Protein AF-A0A8A7KEC7-F1 (afdb_monomer)

Mean predicted aligned error: 7.31 Å

Sequence (99 aa):
MMREIKFRGKHKELGHWVYGDLIHGRDGKVYIDTSQNEVIPETVGQYTGLKDENGQEIYEGNRVRAVYDNPFEYQLEHPEDEGVEIIGNIYENPELVTD

Solvent-accessible surface area (backbone atoms only — not comparable to full-atom values): 6109 Å² total; per-residue (Å²): 135,88,76,73,85,39,31,36,24,32,29,61,88,78,66,46,81,45,62,32,49,80,44,80,46,97,85,75,46,45,25,38,27,99,81,66,42,51,32,39,74,91,52,54,23,48,46,71,83,47,59,26,76,87,66,48,76,41,36,55,60,55,39,69,42,82,42,67,95,52,88,83,51,80,86,56,98,56,81,85,67,62,38,38,39,75,77,48,28,60,86,86,33,55,86,76,65,72,135

Radius of gyration: 16.76 Å; Cα contacts (8 Å, |Δi|>4): 172; chains: 1; bounding box: 40×34×51 Å

Structure (mmCIF, N/CA/C/O backbone):
data_AF-A0A8A7KEC7-F1
#
_entry.id   AF-A0A8A7KEC7-F1
#
loop_
_atom_site.group_PDB
_atom_site.id
_atom_site.type_symbol
_atom_site.label_atom_id
_atom_site.label_alt_id
_atom_site.label_comp_id
_atom_site.label_asym_id
_atom_site.label_entity_id
_atom_site.label_seq_id
_atom_site.pdbx_PDB_ins_code
_atom_site.Cartn_x
_atom_site.Cartn_y
_atom_site.Cartn_z
_atom_site.occupancy
_atom_site.B_iso_or_equiv
_atom_site.auth_seq_id
_atom_site.auth_comp_id
_atom_site.auth_asym_id
_atom_site.auth_atom_id
_atom_site.pdbx_PDB_model_num
ATOM 1 N N . MET A 1 1 ? -19.203 14.081 -2.515 1.00 57.06 1 MET A N 1
ATOM 2 C CA . MET A 1 1 ? -18.060 14.076 -1.577 1.00 57.06 1 MET A CA 1
ATOM 3 C C . MET A 1 1 ? -16.792 13.857 -2.396 1.00 57.06 1 MET A C 1
ATOM 5 O O . MET A 1 1 ? -16.862 13.103 -3.359 1.00 57.06 1 MET A O 1
ATOM 9 N N . MET A 1 2 ? -15.690 14.546 -2.091 1.00 75.12 2 MET A N 1
ATOM 10 C CA . MET A 1 2 ? -14.413 14.400 -2.804 1.00 75.12 2 MET A CA 1
ATOM 11 C C . MET A 1 2 ? -13.520 13.486 -1.961 1.00 75.12 2 MET A C 1
ATOM 13 O O . MET A 1 2 ? -13.115 13.885 -0.875 1.00 75.12 2 MET A O 1
ATOM 17 N N . ARG A 1 3 ? -13.302 12.242 -2.405 1.00 79.31 3 ARG A N 1
ATOM 18 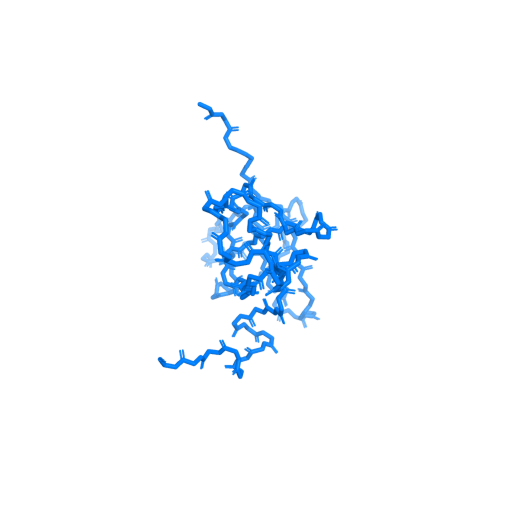C CA . ARG A 1 3 ? -12.370 11.321 -1.739 1.00 79.31 3 ARG A CA 1
ATOM 19 C C . ARG A 1 3 ? -10.941 11.673 -2.144 1.00 79.31 3 ARG A C 1
ATOM 21 O O . ARG A 1 3 ? -10.711 11.978 -3.315 1.00 79.31 3 ARG A O 1
AT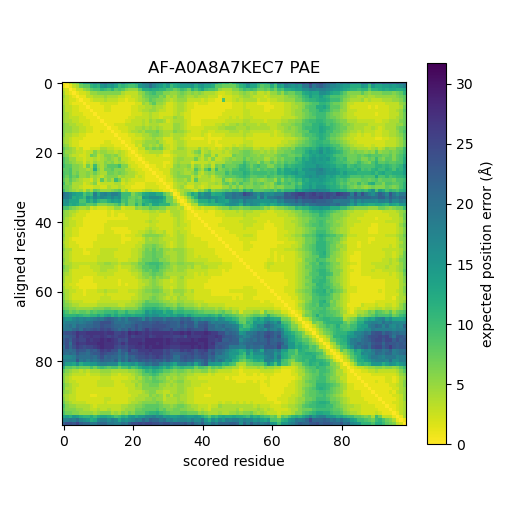OM 28 N N . GLU A 1 4 ? -10.009 11.634 -1.200 1.00 86.50 4 GLU A N 1
ATOM 29 C CA . GLU A 1 4 ? -8.584 11.747 -1.512 1.00 86.50 4 GLU A CA 1
ATOM 30 C C . GLU A 1 4 ? -8.170 10.556 -2.382 1.00 86.50 4 GLU A C 1
ATOM 32 O O . GLU A 1 4 ? -8.499 9.408 -2.079 1.00 86.50 4 GLU A O 1
ATOM 37 N N . ILE A 1 5 ? -7.497 10.832 -3.498 1.00 88.94 5 ILE A N 1
ATOM 38 C CA . ILE A 1 5 ? -6.989 9.802 -4.401 1.00 88.94 5 ILE A CA 1
ATOM 39 C C . ILE A 1 5 ? -5.495 9.690 -4.146 1.00 88.94 5 ILE A C 1
ATOM 41 O O . ILE A 1 5 ? -4.735 10.576 -4.513 1.00 88.94 5 ILE A O 1
ATOM 45 N N . LYS A 1 6 ? -5.104 8.599 -3.495 1.00 90.81 6 LYS A N 1
ATOM 46 C CA . LYS A 1 6 ? -3.724 8.281 -3.137 1.00 90.81 6 LYS A CA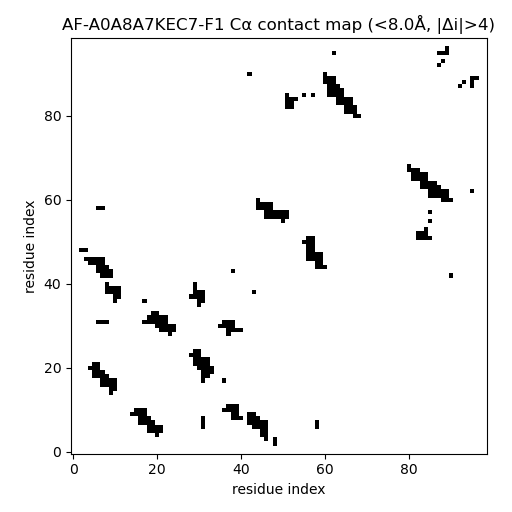 1
ATOM 47 C C . LYS A 1 6 ? -3.513 6.787 -3.315 1.00 90.81 6 LYS A C 1
ATOM 49 O O . LYS A 1 6 ? -4.397 5.992 -2.987 1.00 90.81 6 LYS A O 1
ATOM 54 N N . PHE A 1 7 ? -2.361 6.403 -3.837 1.00 93.88 7 PHE A N 1
ATOM 55 C CA . PHE A 1 7 ? -1.991 5.011 -4.056 1.00 93.88 7 PHE A CA 1
ATOM 56 C C . PHE A 1 7 ? -0.716 4.672 -3.298 1.00 93.88 7 PHE A C 1
ATOM 58 O O . PHE A 1 7 ? 0.070 5.553 -2.946 1.00 93.88 7 PHE A O 1
ATOM 65 N N . ARG A 1 8 ? -0.511 3.377 -3.070 1.00 95.00 8 ARG A N 1
ATOM 66 C CA . ARG A 1 8 ? 0.766 2.817 -2.630 1.00 95.00 8 ARG A CA 1
ATOM 67 C C . ARG A 1 8 ? 1.152 1.609 -3.470 1.00 95.00 8 ARG A C 1
ATOM 69 O O . ARG A 1 8 ? 0.288 0.996 -4.090 1.00 95.00 8 ARG A O 1
ATOM 76 N N . GLY A 1 9 ? 2.430 1.252 -3.443 1.00 94.62 9 GLY A N 1
ATOM 77 C CA . GLY A 1 9 ? 2.980 0.083 -4.129 1.00 94.62 9 GLY A CA 1
ATOM 78 C C . GLY A 1 9 ? 4.376 -0.247 -3.611 1.00 94.62 9 GLY A C 1
ATOM 79 O O . GLY A 1 9 ? 5.071 0.625 -3.085 1.00 94.62 9 GLY A O 1
ATOM 80 N N . LYS A 1 10 ? 4.793 -1.506 -3.731 1.00 95.00 10 LYS A N 1
ATOM 81 C CA . LYS A 1 10 ? 6.154 -1.933 -3.403 1.00 95.00 10 LYS A CA 1
ATOM 82 C C . LYS A 1 10 ? 7.103 -1.503 -4.512 1.00 95.00 10 LYS A C 1
ATOM 84 O O . LYS A 1 10 ? 6.907 -1.872 -5.668 1.00 95.00 10 LYS A O 1
ATOM 89 N N . HIS A 1 11 ? 8.141 -0.746 -4.164 1.00 94.00 11 HIS A N 1
ATOM 90 C CA . HIS A 1 11 ? 9.200 -0.371 -5.097 1.00 94.00 11 HIS A CA 1
ATOM 91 C C . HIS A 1 11 ? 9.827 -1.633 -5.696 1.00 94.00 11 HIS A C 1
ATOM 93 O O . HIS A 1 11 ? 10.262 -2.514 -4.954 1.00 94.00 11 HIS A O 1
ATOM 99 N N . LYS A 1 12 ? 9.926 -1.688 -7.030 1.00 93.31 12 LYS A N 1
ATOM 100 C CA . LYS A 1 12 ? 10.347 -2.885 -7.770 1.00 93.31 12 LYS A CA 1
ATOM 101 C C . LYS A 1 12 ? 11.710 -3.428 -7.333 1.00 93.31 12 LYS A C 1
ATOM 103 O O . LYS A 1 12 ? 11.842 -4.619 -7.097 1.00 93.31 12 LYS A O 1
ATOM 108 N N . GLU A 1 13 ? 12.693 -2.540 -7.184 1.00 92.94 13 GLU A N 1
ATOM 109 C CA . GLU A 1 13 ? 14.063 -2.923 -6.804 1.00 92.94 13 GLU A CA 1
ATOM 110 C C . GLU A 1 13 ? 14.332 -2.889 -5.286 1.00 92.94 13 GLU A C 1
ATOM 112 O O . GLU A 1 13 ? 15.016 -3.759 -4.757 1.00 92.94 13 GLU A O 1
ATOM 117 N N . LEU A 1 14 ? 13.819 -1.885 -4.562 1.00 92.38 14 LEU A N 1
ATOM 118 C CA . LEU A 1 14 ? 14.160 -1.652 -3.151 1.00 92.38 14 LEU A CA 1
ATOM 119 C C . LEU A 1 14 ? 13.230 -2.357 -2.153 1.00 92.38 14 LEU A C 1
ATOM 121 O O . LEU A 1 14 ? 13.559 -2.442 -0.973 1.00 92.38 14 LEU A O 1
ATOM 125 N N . GLY A 1 15 ? 12.055 -2.821 -2.586 1.00 92.06 15 GLY A N 1
ATOM 126 C CA . GLY A 1 15 ? 11.128 -3.589 -1.749 1.00 92.06 15 GLY A CA 1
ATOM 127 C C . GLY A 1 15 ? 10.427 -2.818 -0.618 1.00 92.06 15 GLY A C 1
ATOM 128 O O . GLY A 1 15 ? 9.620 -3.407 0.1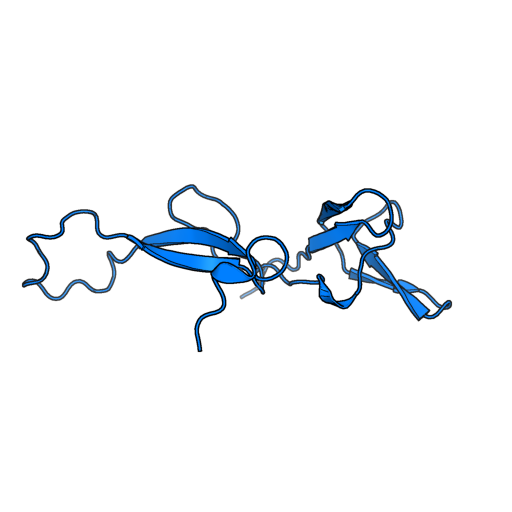03 1.00 92.06 15 GLY A O 1
ATOM 129 N N . HIS A 1 16 ? 10.672 -1.515 -0.441 1.00 93.50 16 HIS A N 1
ATOM 130 C CA . HIS A 1 16 ? 9.892 -0.670 0.474 1.00 93.50 16 HIS A CA 1
ATOM 131 C C . HIS A 1 16 ? 8.581 -0.181 -0.166 1.00 93.50 16 HIS A C 1
ATOM 133 O O . HIS A 1 16 ? 8.394 -0.284 -1.378 1.00 93.50 16 HIS A O 1
ATOM 139 N N . TRP A 1 17 ? 7.661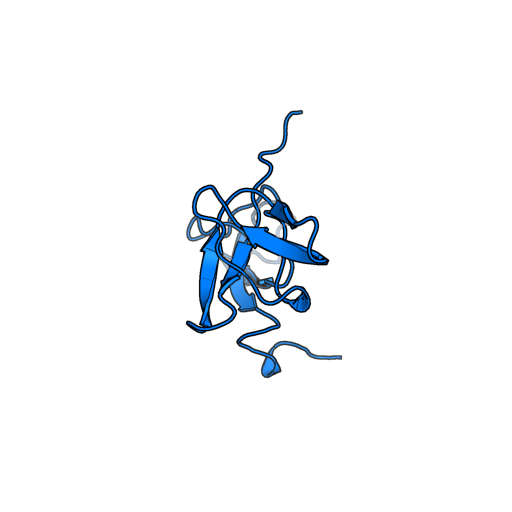 0.351 0.638 1.00 94.00 17 TRP A N 1
ATOM 140 C CA . TRP A 1 17 ? 6.440 0.990 0.139 1.00 94.00 17 TRP A CA 1
ATOM 141 C C . TRP A 1 17 ? 6.720 2.420 -0.339 1.00 94.00 17 TRP A C 1
ATOM 143 O O . TRP A 1 17 ? 7.389 3.181 0.357 1.00 94.00 17 TRP A O 1
ATOM 153 N N . VAL A 1 18 ? 6.170 2.790 -1.494 1.00 93.94 18 VAL A N 1
ATOM 154 C CA . VAL A 1 18 ? 6.117 4.170 -2.008 1.00 93.94 18 VAL A CA 1
ATOM 155 C C . VAL A 1 18 ? 4.662 4.611 -2.162 1.00 93.94 18 VAL A C 1
ATOM 157 O O . VAL A 1 18 ? 3.786 3.760 -2.333 1.00 93.94 18 VAL A O 1
ATOM 160 N N . TYR A 1 19 ? 4.404 5.920 -2.086 1.00 92.38 19 TYR A N 1
ATOM 161 C CA . TYR A 1 19 ? 3.058 6.501 -1.995 1.00 92.38 19 TYR A CA 1
ATOM 162 C C . TYR A 1 19 ? 2.888 7.712 -2.916 1.00 92.38 19 TYR A C 1
ATOM 164 O O . TYR A 1 19 ? 3.835 8.469 -3.093 1.00 92.38 19 TYR A O 1
ATOM 172 N N . GLY A 1 20 ? 1.672 7.902 -3.433 1.00 89.62 20 GLY A N 1
ATOM 173 C CA . GLY A 1 20 ? 1.215 9.070 -4.197 1.00 89.62 20 GLY A CA 1
ATOM 174 C C . GLY A 1 20 ? 0.416 8.677 -5.442 1.00 89.62 20 GLY A C 1
ATOM 175 O O . GLY A 1 20 ? -0.362 7.724 -5.379 1.00 89.62 20 GLY A O 1
ATOM 176 N N . ASP A 1 21 ? 0.553 9.408 -6.549 1.00 89.38 21 ASP A N 1
ATOM 177 C CA . ASP A 1 21 ? -0.323 9.237 -7.718 1.00 89.38 21 ASP A CA 1
ATOM 178 C C . ASP A 1 21 ? 0.078 8.062 -8.614 1.00 89.38 21 ASP A C 1
ATOM 180 O O . ASP A 1 21 ? 1.258 7.871 -8.913 1.00 89.38 21 ASP A O 1
ATOM 184 N N . LEU A 1 22 ? -0.917 7.309 -9.099 1.00 86.12 22 LEU A N 1
ATOM 185 C CA . LEU A 1 22 ? -0.711 6.204 -10.034 1.00 86.12 22 LEU A CA 1
ATOM 186 C C . LEU A 1 22 ? -0.552 6.717 -11.471 1.00 86.12 22 LEU A C 1
ATOM 188 O O . LEU A 1 22 ? -1.463 7.334 -12.027 1.00 86.12 22 LEU A O 1
ATOM 192 N N . ILE A 1 23 ? 0.576 6.393 -12.101 1.00 86.38 23 ILE A N 1
ATOM 193 C CA . ILE A 1 23 ? 0.893 6.797 -13.476 1.00 86.38 23 ILE A CA 1
ATOM 194 C C . ILE A 1 23 ? 1.177 5.554 -14.326 1.00 86.38 23 ILE A C 1
ATOM 196 O O . ILE A 1 23 ? 2.007 4.719 -13.969 1.00 86.38 23 ILE A O 1
ATOM 200 N N . HIS A 1 24 ? 0.525 5.460 -15.488 1.00 83.06 24 HIS A N 1
ATOM 201 C CA . HIS A 1 24 ? 0.801 4.433 -16.497 1.00 83.06 24 HIS A CA 1
ATOM 202 C C . HIS A 1 24 ? 1.775 4.978 -17.549 1.00 83.06 24 HIS A C 1
ATOM 204 O O . HIS A 1 24 ? 1.463 5.934 -18.267 1.00 83.06 24 HIS A O 1
ATOM 210 N N . GLY A 1 25 ? 2.961 4.379 -17.636 1.00 82.00 25 GLY A N 1
ATOM 211 C CA . GLY A 1 25 ? 3.979 4.718 -18.623 1.00 82.00 25 GLY A CA 1
ATOM 212 C C . GLY A 1 25 ? 3.625 4.218 -20.023 1.00 82.00 25 GLY A C 1
ATOM 213 O O . GLY A 1 25 ? 2.919 3.226 -20.204 1.00 82.00 25 GLY A O 1
ATOM 214 N N . ARG A 1 26 ? 4.154 4.888 -21.055 1.00 84.69 26 ARG A N 1
ATOM 215 C CA . ARG A 1 26 ? 4.000 4.439 -22.456 1.00 84.69 26 ARG A CA 1
ATOM 216 C C . ARG A 1 26 ? 4.761 3.147 -22.760 1.00 84.69 26 ARG A C 1
ATOM 218 O O . ARG A 1 26 ? 4.499 2.511 -23.773 1.00 84.69 26 ARG A O 1
ATOM 225 N N . ASP A 1 27 ? 5.702 2.789 -21.900 1.00 87.44 27 ASP A N 1
ATOM 226 C CA . ASP A 1 27 ? 6.471 1.547 -21.911 1.00 87.44 27 ASP A CA 1
ATOM 227 C C . ASP A 1 27 ? 5.733 0.374 -21.241 1.00 87.44 27 ASP A C 1
ATOM 229 O O . ASP A 1 27 ? 6.289 -0.717 -21.134 1.00 87.44 27 ASP A O 1
ATOM 233 N N . GLY A 1 28 ? 4.485 0.580 -20.804 1.00 86.00 28 GLY A N 1
ATOM 234 C CA . GLY A 1 28 ? 3.673 -0.433 -20.132 1.00 86.00 28 GLY A CA 1
ATOM 235 C C . GLY A 1 28 ? 3.985 -0.596 -18.644 1.00 86.00 28 GLY A C 1
ATOM 236 O O . GLY A 1 28 ? 3.410 -1.475 -18.005 1.00 86.00 28 GLY A O 1
ATOM 237 N N . LYS A 1 29 ? 4.874 0.231 -18.080 1.00 87.06 29 LYS A N 1
ATOM 238 C CA . LYS A 1 29 ? 5.212 0.205 -16.654 1.00 87.06 29 LYS A CA 1
ATOM 239 C C . LYS A 1 29 ? 4.244 1.039 -15.817 1.00 87.06 29 LYS A C 1
ATOM 241 O O . LYS A 1 29 ? 3.568 1.938 -16.323 1.00 87.06 29 LYS A O 1
ATOM 246 N N . VAL A 1 30 ? 4.205 0.743 -14.520 1.00 84.62 30 VAL A N 1
ATOM 247 C CA . VAL A 1 30 ? 3.355 1.419 -13.534 1.00 84.62 30 VAL A CA 1
ATOM 248 C C . VAL A 1 30 ? 4.228 2.125 -12.498 1.00 84.62 30 VAL A C 1
ATOM 250 O O . VAL A 1 30 ? 5.205 1.553 -12.009 1.00 84.62 30 VAL A O 1
ATOM 253 N N . TYR A 1 31 ? 3.866 3.364 -12.169 1.00 85.25 31 TYR A N 1
ATOM 254 C CA . TYR A 1 31 ? 4.639 4.246 -11.298 1.00 85.25 31 TYR A CA 1
ATOM 255 C C . TYR A 1 31 ? 3.782 4.870 -10.198 1.00 85.25 31 TYR A C 1
ATOM 257 O O . TYR A 1 31 ? 2.591 5.105 -10.409 1.00 85.25 31 TYR A O 1
ATOM 265 N N 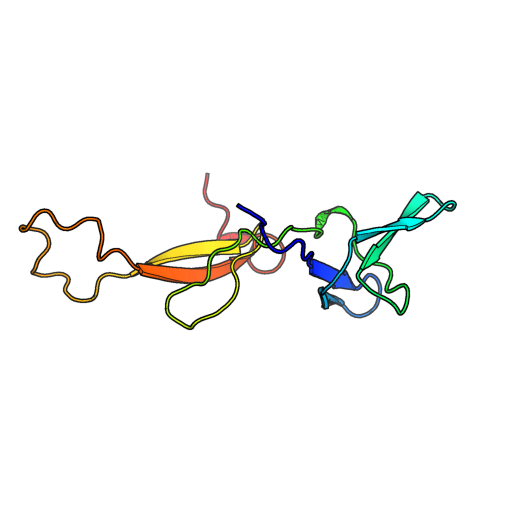. ILE A 1 32 ? 4.414 5.182 -9.061 1.00 82.56 32 ILE A N 1
ATOM 266 C CA . ILE A 1 32 ? 3.801 5.928 -7.954 1.00 82.56 32 ILE A CA 1
ATOM 267 C C . ILE A 1 32 ? 4.619 7.189 -7.624 1.00 82.56 32 ILE A C 1
ATOM 269 O O . ILE A 1 32 ? 5.797 7.093 -7.269 1.00 82.56 32 ILE A O 1
ATOM 273 N N . ASP A 1 33 ? 3.945 8.340 -7.740 1.00 74.75 33 ASP A N 1
ATOM 274 C CA . ASP A 1 33 ? 4.369 9.734 -7.489 1.00 74.75 33 ASP A CA 1
ATOM 275 C C . ASP A 1 33 ? 5.626 10.262 -8.223 1.00 74.75 33 ASP A C 1
ATOM 277 O O . ASP A 1 33 ? 6.517 9.519 -8.636 1.00 74.75 33 ASP A O 1
ATOM 281 N N . THR A 1 34 ? 5.643 11.593 -8.368 1.00 62.53 34 THR A N 1
ATOM 282 C CA . THR A 1 34 ? 6.505 12.615 -9.010 1.00 62.53 34 THR A CA 1
ATOM 283 C C . THR A 1 34 ? 7.949 12.296 -9.410 1.00 62.53 34 THR A C 1
ATOM 285 O O . THR A 1 34 ? 8.486 12.985 -10.279 1.00 62.53 34 THR A O 1
ATOM 288 N N . SER A 1 35 ? 8.565 11.255 -8.863 1.00 68.69 35 SER A N 1
ATOM 289 C CA . SER A 1 35 ? 9.917 10.790 -9.202 1.00 68.69 35 SER A CA 1
ATOM 290 C C . SER A 1 35 ? 9.938 9.579 -10.145 1.00 68.69 35 SER A C 1
ATOM 292 O O . SER A 1 35 ? 11.015 9.068 -10.435 1.00 68.69 35 SER A O 1
ATOM 294 N N . GLN A 1 36 ? 8.775 9.111 -10.625 1.00 73.62 36 GLN A N 1
ATOM 295 C CA . GLN A 1 36 ? 8.644 7.904 -11.459 1.00 73.62 36 GLN A CA 1
ATOM 296 C C . GLN A 1 36 ? 9.238 6.650 -10.791 1.00 73.62 36 GLN A C 1
ATOM 298 O O . GLN A 1 36 ? 10.001 5.901 -11.404 1.00 73.62 36 GLN A O 1
ATOM 303 N N . ASN A 1 37 ? 8.863 6.383 -9.536 1.00 86.19 37 ASN A N 1
ATOM 304 C CA . ASN A 1 37 ? 9.251 5.137 -8.868 1.00 86.19 37 ASN A CA 1
ATOM 305 C C . ASN A 1 37 ? 8.502 3.955 -9.497 1.00 86.19 37 ASN A C 1
ATOM 307 O O . ASN A 1 37 ? 7.278 3.877 -9.384 1.00 86.19 37 ASN A O 1
ATOM 311 N N . GLU A 1 38 ? 9.219 3.052 -10.172 1.00 92.19 38 GLU A N 1
ATOM 312 C CA . GLU A 1 38 ? 8.637 1.823 -10.723 1.00 92.19 38 GLU A CA 1
ATOM 313 C C . GLU A 1 38 ? 8.267 0.874 -9.574 1.00 92.19 38 GLU A C 1
ATOM 315 O O . GLU A 1 38 ? 9.093 0.563 -8.708 1.00 92.19 38 GLU A O 1
ATOM 320 N N . VAL A 1 39 ? 7.022 0.401 -9.567 1.00 94.38 39 VAL A N 1
ATOM 321 C CA . VAL A 1 39 ? 6.491 -0.487 -8.523 1.00 94.38 39 VAL A CA 1
ATOM 322 C C . VAL A 1 39 ? 6.108 -1.851 -9.083 1.00 94.38 39 VAL A C 1
ATOM 324 O O . VAL A 1 39 ? 5.931 -2.015 -10.288 1.00 94.38 39 VAL A O 1
ATOM 327 N N . ILE A 1 40 ? 5.972 -2.837 -8.197 1.00 95.38 40 ILE A N 1
ATOM 328 C CA . ILE A 1 40 ? 5.402 -4.147 -8.522 1.00 95.38 40 ILE A CA 1
ATOM 329 C C . ILE A 1 40 ? 3.893 -3.957 -8.759 1.00 95.38 40 ILE A C 1
ATOM 331 O O . ILE A 1 40 ? 3.195 -3.595 -7.802 1.00 95.38 40 ILE A O 1
ATOM 335 N N . PRO A 1 41 ? 3.373 -4.177 -9.984 1.00 94.38 41 PRO A N 1
ATOM 336 C CA . PRO A 1 41 ? 1.984 -3.862 -10.330 1.00 94.38 41 PRO A CA 1
ATOM 337 C C . PRO A 1 41 ? 0.952 -4.526 -9.416 1.00 94.38 41 PRO A C 1
ATOM 339 O O . PRO A 1 41 ? -0.027 -3.897 -9.029 1.00 94.38 41 PRO A O 1
ATOM 342 N N . GLU A 1 42 ? 1.200 -5.769 -9.010 1.00 95.62 42 GLU A N 1
ATOM 343 C CA . GLU A 1 42 ? 0.302 -6.561 -8.170 1.00 95.62 42 GLU A CA 1
ATOM 344 C C . GLU A 1 42 ? 0.174 -6.000 -6.754 1.00 95.62 42 GLU A C 1
ATOM 346 O O . GLU A 1 42 ? -0.780 -6.328 -6.069 1.00 95.62 42 GLU A O 1
ATOM 351 N N . THR A 1 43 ? 1.116 -5.163 -6.310 1.00 95.88 43 THR A N 1
ATOM 352 C CA . THR A 1 43 ? 1.109 -4.564 -4.965 1.00 95.88 43 THR A CA 1
ATOM 353 C C . THR A 1 43 ? 0.430 -3.199 -4.913 1.00 95.88 43 THR A C 1
ATOM 355 O O . THR A 1 43 ? 0.334 -2.604 -3.836 1.00 95.88 43 THR A O 1
ATOM 358 N N . VAL A 1 44 ? -0.011 -2.682 -6.064 1.00 95.50 44 VAL A N 1
ATOM 359 C CA . VAL A 1 44 ? -0.694 -1.393 -6.144 1.00 95.50 44 VAL A CA 1
ATOM 360 C C . VAL A 1 44 ? -2.017 -1.479 -5.387 1.00 95.50 44 VAL A C 1
ATOM 362 O O . VAL A 1 44 ? -2.839 -2.351 -5.656 1.00 95.50 44 VAL A O 1
ATOM 365 N N . GLY A 1 45 ? -2.225 -0.562 -4.444 1.00 95.56 45 GLY A N 1
ATOM 366 C CA . GLY A 1 45 ? -3.468 -0.459 -3.681 1.00 95.56 45 GLY A CA 1
ATOM 367 C C . GLY A 1 45 ? -3.885 0.990 -3.469 1.00 95.56 45 GLY A C 1
ATOM 368 O O . GLY A 1 45 ? -3.039 1.854 -3.211 1.00 95.56 45 GLY A O 1
ATOM 369 N N . GLN A 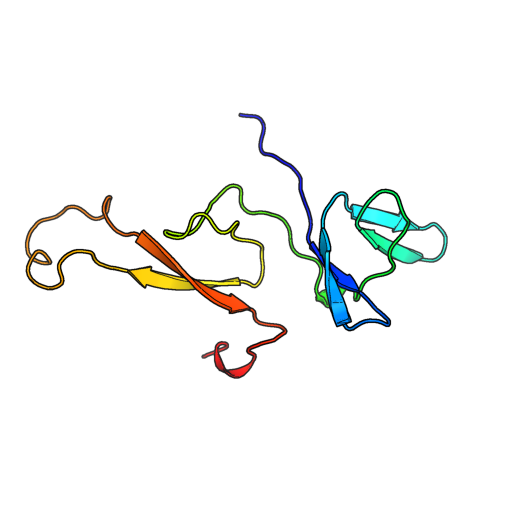1 46 ? -5.185 1.261 -3.579 1.00 96.44 46 GLN A N 1
ATOM 370 C CA . GLN A 1 46 ? -5.753 2.589 -3.347 1.00 96.44 46 GLN A CA 1
ATOM 371 C C . GLN A 1 46 ? -6.022 2.831 -1.853 1.00 96.44 46 GLN A C 1
ATOM 373 O O . GLN A 1 46 ? -6.420 1.924 -1.120 1.00 96.44 46 GLN A O 1
ATOM 378 N N . TYR A 1 47 ? -5.817 4.069 -1.396 1.00 95.81 47 TYR A N 1
ATOM 379 C CA . TYR A 1 47 ? -6.277 4.525 -0.086 1.00 95.81 47 TYR A CA 1
ATOM 380 C C . TYR A 1 47 ? -7.808 4.456 -0.006 1.00 95.81 47 TYR A C 1
ATOM 382 O O . TYR A 1 47 ? -8.514 4.983 -0.865 1.00 95.81 47 TYR A O 1
ATOM 390 N N . THR A 1 48 ? -8.332 3.828 1.043 1.00 94.44 48 THR A N 1
ATOM 391 C CA . THR A 1 48 ? -9.780 3.615 1.209 1.00 94.44 48 THR A CA 1
ATOM 392 C C . THR A 1 48 ? -10.539 4.873 1.638 1.00 94.44 48 THR A C 1
ATOM 394 O O . THR A 1 48 ? -11.764 4.911 1.536 1.00 94.44 48 THR A O 1
ATOM 397 N N . GLY A 1 49 ? -9.835 5.906 2.113 1.00 93.38 49 GLY A N 1
ATOM 398 C CA . GLY A 1 49 ? -10.445 7.050 2.792 1.00 93.38 49 GLY A CA 1
ATOM 399 C C . GLY A 1 49 ? -10.601 6.860 4.304 1.00 93.38 49 GLY A C 1
ATOM 400 O O . GLY A 1 49 ? -11.053 7.789 4.970 1.00 93.38 49 GLY A O 1
ATOM 401 N N . LEU A 1 50 ? -10.229 5.689 4.836 1.00 93.19 50 LEU A N 1
ATOM 402 C CA . LEU A 1 50 ? -10.363 5.324 6.246 1.00 93.19 50 LEU A CA 1
ATOM 403 C C . LEU A 1 50 ? -9.000 5.185 6.925 1.00 93.19 50 LEU A C 1
ATOM 405 O O . LEU A 1 50 ? -8.012 4.787 6.304 1.00 93.19 50 LEU A O 1
ATOM 409 N N . LYS A 1 51 ? -8.970 5.468 8.224 1.00 94.19 51 LYS A N 1
ATOM 410 C CA . LYS A 1 51 ? -7.817 5.237 9.092 1.00 94.19 51 LYS A CA 1
ATOM 411 C C . LYS A 1 51 ? -8.188 4.222 10.159 1.00 94.19 51 LYS A C 1
ATOM 413 O O . LYS A 1 51 ? -9.355 4.125 10.522 1.00 94.19 51 LYS A O 1
ATOM 418 N N . ASP A 1 52 ? -7.197 3.469 10.601 1.00 94.69 52 ASP A N 1
ATOM 419 C CA . ASP A 1 52 ? -7.316 2.583 11.750 1.00 94.69 52 ASP A CA 1
ATOM 420 C C . ASP A 1 52 ? -7.267 3.388 13.066 1.00 94.69 52 ASP A C 1
ATOM 422 O O . ASP A 1 52 ? -7.046 4.605 13.046 1.00 94.69 52 ASP A O 1
ATOM 426 N N . GLU A 1 53 ? -7.452 2.722 14.206 1.00 92.00 53 GLU A N 1
ATOM 427 C CA . GLU A 1 53 ? -7.451 3.354 15.538 1.00 92.00 53 GLU A CA 1
ATOM 428 C C . GLU A 1 53 ? -6.145 4.089 15.871 1.00 92.00 53 GLU A C 1
ATOM 430 O O . GLU A 1 53 ? -6.125 5.063 16.624 1.00 92.00 53 GLU A O 1
ATOM 435 N N . ASN A 1 54 ? -5.032 3.670 15.266 1.00 92.44 54 ASN A N 1
ATOM 436 C CA . ASN A 1 54 ? -3.731 4.308 15.443 1.00 92.44 54 ASN A CA 1
ATOM 437 C C . ASN A 1 54 ? -3.531 5.504 14.491 1.00 92.44 54 ASN A C 1
ATOM 439 O O . ASN A 1 54 ? -2.454 6.105 14.448 1.00 92.44 54 ASN A O 1
ATOM 443 N N . GLY A 1 55 ? -4.549 5.859 13.702 1.00 93.94 55 GLY A N 1
ATOM 444 C CA . GLY A 1 55 ? -4.494 6.910 12.691 1.00 93.94 55 GLY A CA 1
ATOM 445 C C . GLY A 1 55 ? -3.746 6.506 11.417 1.00 93.94 55 GLY A C 1
ATOM 446 O O . GLY A 1 55 ? -3.459 7.374 10.581 1.00 93.94 55 GLY A O 1
ATOM 447 N N . GLN A 1 56 ? -3.427 5.220 11.247 1.00 95.75 56 GLN A N 1
ATOM 448 C CA . GLN A 1 56 ? -2.763 4.702 10.060 1.00 95.75 56 GLN A CA 1
ATOM 449 C C . GLN A 1 56 ? -3.772 4.556 8.918 1.00 95.75 56 GLN A C 1
ATOM 451 O O . GLN A 1 56 ? -4.841 3.973 9.061 1.00 95.75 56 GLN A O 1
ATOM 456 N N . GLU A 1 57 ? -3.426 5.090 7.748 1.00 95.94 57 GLU A N 1
ATOM 457 C CA . GLU A 1 57 ? -4.252 4.988 6.544 1.00 95.94 57 GLU A CA 1
ATOM 458 C C . GLU A 1 57 ? -4.426 3.530 6.099 1.00 95.94 57 GLU A C 1
ATOM 460 O O . GLU A 1 57 ? -3.451 2.791 5.926 1.00 95.94 57 GLU A O 1
ATOM 465 N N . ILE A 1 58 ? -5.675 3.140 5.845 1.00 96.50 58 ILE A N 1
ATOM 466 C CA . ILE A 1 58 ? -6.026 1.816 5.342 1.00 96.50 58 ILE A CA 1
ATOM 467 C C . ILE A 1 58 ? -6.019 1.861 3.817 1.00 96.50 58 ILE A C 1
ATOM 469 O O . ILE A 1 58 ? -6.774 2.612 3.191 1.00 96.50 58 ILE A O 1
ATOM 473 N N . TYR A 1 59 ? -5.191 1.020 3.210 1.00 97.00 59 TYR A N 1
ATOM 474 C CA . TYR A 1 59 ? -5.139 0.826 1.764 1.00 97.00 59 TYR A CA 1
ATOM 475 C C . TYR A 1 59 ? -5.671 -0.556 1.397 1.00 97.00 59 TYR A C 1
ATOM 477 O O . TYR A 1 59 ? -5.646 -1.488 2.206 1.00 97.00 59 TYR A O 1
ATOM 485 N N . GLU A 1 60 ? -6.076 -0.720 0.141 1.00 96.75 60 GLU A N 1
ATOM 486 C CA . GLU A 1 60 ? -6.387 -2.033 -0.417 1.00 96.75 60 GLU A CA 1
ATOM 487 C C . GLU A 1 60 ? -5.253 -3.044 -0.154 1.00 96.75 60 GLU A C 1
ATOM 489 O O . GLU A 1 60 ? -4.054 -2.729 -0.166 1.00 96.75 60 GLU A O 1
ATOM 494 N N . GLY A 1 61 ? -5.655 -4.275 0.163 1.00 95.44 61 GLY A N 1
ATOM 495 C CA . GLY A 1 61 ? -4.748 -5.348 0.566 1.00 95.44 61 GLY A CA 1
ATOM 496 C C . GLY A 1 61 ? -4.315 -5.316 2.035 1.00 95.44 61 GLY A C 1
ATOM 497 O O . GLY A 1 61 ? -3.696 -6.284 2.477 1.00 95.44 61 GLY A O 1
ATOM 498 N N . ASN A 1 62 ? -4.642 -4.277 2.820 1.00 96.88 62 ASN A N 1
ATOM 499 C CA . ASN A 1 62 ? -4.472 -4.363 4.272 1.00 96.88 62 ASN A CA 1
ATOM 500 C C . ASN A 1 62 ? -5.413 -5.403 4.890 1.00 96.88 62 ASN A C 1
ATOM 502 O O . ASN A 1 62 ? -6.522 -5.651 4.415 1.00 96.88 62 ASN A O 1
ATOM 506 N N . ARG A 1 63 ? -4.931 -6.027 5.962 1.00 95.31 63 ARG A N 1
ATOM 507 C CA . ARG A 1 63 ? -5.712 -6.881 6.849 1.00 95.31 63 ARG A CA 1
ATOM 508 C C . ARG A 1 63 ? -5.975 -6.107 8.122 1.00 95.31 63 ARG A C 1
ATOM 510 O O . ARG A 1 63 ? -5.051 -5.512 8.674 1.00 95.31 63 ARG A O 1
ATOM 517 N N . VAL A 1 64 ? -7.229 -6.117 8.547 1.00 93.56 64 VAL A N 1
ATOM 518 C CA . VAL A 1 64 ? -7.684 -5.410 9.738 1.00 93.56 64 VAL A CA 1
ATOM 519 C C . VAL A 1 64 ? -8.320 -6.387 10.710 1.00 93.56 64 VAL A C 1
ATOM 521 O O . VAL A 1 64 ? -8.856 -7.419 10.304 1.00 93.56 64 VAL A O 1
ATOM 524 N N . ARG A 1 65 ? -8.248 -6.057 11.992 1.00 90.56 65 ARG A N 1
ATOM 525 C CA . ARG A 1 65 ? -8.920 -6.767 13.076 1.00 90.56 65 ARG A CA 1
ATOM 526 C C . ARG A 1 65 ? -9.806 -5.776 13.822 1.00 90.56 65 ARG A C 1
ATOM 528 O O . ARG A 1 65 ? -9.367 -4.656 14.065 1.00 90.56 65 ARG A O 1
ATOM 535 N N . ALA A 1 66 ? -11.010 -6.204 14.193 1.00 87.06 66 ALA A N 1
ATOM 536 C CA . ALA A 1 66 ? -11.876 -5.424 15.070 1.00 87.06 66 ALA A CA 1
ATOM 537 C C . ALA A 1 66 ? -11.244 -5.298 16.464 1.00 87.06 66 ALA A C 1
ATOM 539 O O . ALA A 1 66 ? -10.762 -6.289 17.027 1.00 87.06 66 ALA A O 1
ATOM 540 N N . VAL A 1 67 ? -11.236 -4.085 17.002 1.00 83.88 67 VAL A N 1
ATOM 541 C CA . VAL A 1 67 ? -10.779 -3.782 18.357 1.00 83.88 67 VAL A CA 1
ATOM 542 C C . VAL A 1 67 ? -11.978 -3.297 19.158 1.00 83.88 67 VAL A C 1
ATOM 544 O O . VAL A 1 67 ? -12.766 -2.489 18.678 1.00 83.88 67 VAL A O 1
ATOM 547 N N . TYR A 1 68 ? -12.115 -3.826 20.372 1.00 76.88 68 TYR A N 1
ATOM 548 C CA . TYR A 1 68 ? -13.193 -3.491 21.294 1.00 76.88 68 TYR A CA 1
ATOM 549 C C . TYR A 1 68 ? -12.588 -2.862 22.544 1.00 76.88 68 TYR A C 1
ATOM 551 O O . TYR A 1 68 ? -11.794 -3.513 23.230 1.00 76.88 68 TYR A O 1
ATOM 559 N N . ASP A 1 69 ? -12.992 -1.634 22.862 1.00 68.69 69 ASP A N 1
ATOM 560 C CA . ASP A 1 69 ? -12.518 -0.921 24.054 1.00 68.69 69 ASP A CA 1
ATOM 561 C C . ASP A 1 69 ? -12.953 -1.604 25.361 1.00 68.69 69 ASP A C 1
ATOM 563 O O . ASP A 1 69 ? -12.253 -1.526 26.374 1.00 68.69 69 ASP A O 1
ATOM 567 N N . ASN A 1 70 ? -14.072 -2.339 25.348 1.00 66.62 70 ASN A N 1
ATOM 568 C CA . ASN A 1 70 ? -14.537 -3.095 26.506 1.00 66.62 70 ASN A CA 1
ATOM 569 C C . ASN A 1 70 ? -15.167 -4.452 26.119 1.00 66.62 70 ASN A C 1
ATOM 571 O O . ASN A 1 70 ? -16.336 -4.508 25.733 1.00 66.62 70 ASN A O 1
ATOM 575 N N . PRO A 1 71 ? -14.461 -5.585 26.297 1.00 61.94 71 PRO A N 1
ATOM 576 C CA . PRO A 1 71 ? -14.999 -6.912 25.981 1.00 61.94 71 PRO A CA 1
ATOM 577 C C . PRO A 1 71 ? -16.173 -7.352 26.880 1.00 61.94 71 PRO A C 1
ATOM 579 O O . PRO A 1 71 ? -16.787 -8.383 26.610 1.00 61.94 71 PRO A O 1
ATOM 582 N N . PHE A 1 72 ? -16.506 -6.600 27.939 1.00 63.22 72 PHE A N 1
ATOM 583 C CA . PHE A 1 72 ? -17.642 -6.881 28.827 1.00 63.22 72 PHE A CA 1
ATOM 584 C C . PHE A 1 72 ? -18.917 -6.092 28.487 1.00 63.22 72 PHE A C 1
ATOM 586 O O . PHE A 1 72 ? -19.975 -6.415 29.026 1.00 63.22 72 PHE A O 1
ATOM 593 N N . GLU A 1 73 ? -18.856 -5.110 27.581 1.00 56.03 73 GLU A N 1
ATOM 594 C CA . GLU A 1 73 ? -20.020 -4.316 27.145 1.00 56.03 73 GLU A CA 1
ATOM 595 C C . GLU A 1 73 ? -20.733 -4.879 25.909 1.00 56.03 73 GLU A C 1
ATOM 597 O O . GLU A 1 73 ? -21.719 -4.311 25.454 1.00 56.03 73 GLU A O 1
ATOM 602 N N . TYR A 1 74 ? -20.336 -6.070 25.446 1.00 53.84 74 TYR A N 1
ATOM 603 C CA . TYR A 1 74 ? -20.926 -6.796 24.307 1.00 53.84 74 TYR A CA 1
ATOM 604 C C . TYR A 1 74 ? -22.454 -7.026 24.403 1.00 53.84 74 TYR A C 1
ATOM 606 O O . TYR A 1 74 ? -23.082 -7.474 23.449 1.00 53.84 74 TYR A O 1
ATOM 614 N N . GLN A 1 75 ? -23.065 -6.766 25.565 1.00 55.44 75 GLN A N 1
ATOM 615 C CA . GLN A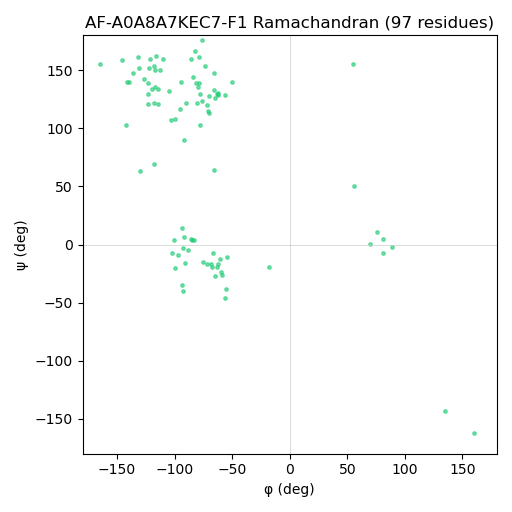 1 75 ? -24.513 -6.854 25.784 1.00 55.44 75 GLN A CA 1
ATOM 616 C C . GLN A 1 75 ? -25.279 -5.555 25.465 1.00 55.44 75 GLN A C 1
ATOM 618 O O . GLN A 1 75 ? -26.505 -5.561 25.548 1.00 55.44 75 GLN A O 1
ATOM 623 N N . LEU A 1 76 ? -24.602 -4.457 25.115 1.00 55.00 76 LEU A N 1
ATOM 624 C CA . LEU A 1 76 ? -25.221 -3.185 24.742 1.00 55.00 76 LEU A CA 1
ATOM 625 C C . LEU A 1 76 ? -24.934 -2.875 23.268 1.00 55.00 76 LEU A C 1
ATOM 627 O O . LEU A 1 76 ? -23.789 -2.801 22.844 1.00 55.00 76 LEU A O 1
ATOM 631 N N . GLU A 1 77 ? -26.010 -2.725 22.501 1.00 54.38 77 GLU A N 1
ATOM 632 C CA . GLU A 1 77 ? -26.084 -2.597 21.040 1.00 54.38 77 GLU A CA 1
ATOM 633 C C . GLU A 1 77 ? -25.446 -1.299 20.486 1.00 54.38 77 GLU A C 1
ATOM 635 O O . GLU A 1 77 ? -26.156 -0.479 19.913 1.00 54.38 77 GLU A O 1
ATOM 640 N N . HIS A 1 78 ? -24.129 -1.105 20.630 1.00 58.19 78 HIS A N 1
ATOM 641 C CA . HIS A 1 78 ? -23.392 0.028 20.034 1.00 58.19 78 HIS A CA 1
ATOM 642 C C . HIS A 1 78 ? -22.325 -0.462 19.036 1.00 58.19 78 HIS A C 1
ATOM 644 O O . HIS A 1 78 ? -21.127 -0.380 19.308 1.00 58.19 78 HIS A O 1
ATOM 650 N N . PRO A 1 79 ? -22.728 -1.019 17.876 1.00 56.84 79 PRO A N 1
ATOM 651 C CA . PRO A 1 79 ? -21.798 -1.418 16.813 1.00 56.84 79 PRO A CA 1
ATOM 652 C C . PRO A 1 79 ? -20.975 -0.244 16.244 1.00 56.84 79 PRO A C 1
ATOM 654 O O . PRO A 1 79 ? -20.023 -0.462 15.503 1.00 56.84 79 PRO A O 1
ATOM 657 N N . GLU A 1 80 ? -21.338 1.000 16.558 1.00 56.19 80 GLU A N 1
ATOM 658 C CA . GLU A 1 80 ? -20.613 2.215 16.179 1.00 56.19 80 GLU A CA 1
ATOM 659 C C . GLU A 1 80 ? -19.280 2.446 16.914 1.00 56.19 80 GLU A C 1
ATOM 661 O O . GLU A 1 80 ? -18.469 3.217 16.404 1.00 56.19 80 GLU A O 1
ATOM 666 N N . ASP A 1 81 ? -19.029 1.769 18.040 1.00 59.31 81 ASP A N 1
ATOM 667 C CA . ASP A 1 81 ? -17.762 1.853 18.791 1.00 59.31 81 ASP A CA 1
ATOM 668 C C . ASP A 1 81 ? -16.765 0.742 18.387 1.00 59.31 81 ASP A C 1
ATOM 670 O O . ASP A 1 81 ? -15.778 0.473 19.076 1.00 59.31 81 ASP A O 1
ATOM 674 N N . GLU A 1 82 ? -17.019 0.059 17.265 1.00 70.81 82 GLU A N 1
ATOM 675 C CA . GLU A 1 82 ? -16.096 -0.924 16.700 1.00 70.81 82 GLU A CA 1
ATOM 676 C C . GLU A 1 82 ? -14.950 -0.226 15.962 1.00 70.81 82 GLU A C 1
ATOM 678 O O . GLU A 1 82 ? -15.082 0.225 14.820 1.00 70.81 82 GLU A O 1
ATOM 683 N N . GLY A 1 83 ? -13.795 -0.184 16.620 1.00 86.00 83 GLY A N 1
ATOM 684 C CA . GLY A 1 83 ? -12.557 0.248 16.001 1.00 86.00 83 GLY A CA 1
ATOM 685 C C . GLY A 1 83 ? -11.926 -0.832 15.131 1.00 86.00 83 GLY A C 1
ATOM 686 O O . GLY A 1 83 ? -12.201 -2.029 15.269 1.00 86.00 83 GLY A O 1
ATOM 687 N N . VAL A 1 84 ? -11.019 -0.434 14.240 1.00 90.19 84 VAL A N 1
ATOM 688 C CA . VAL A 1 84 ? -10.208 -1.383 13.463 1.00 90.19 84 VAL A CA 1
ATOM 689 C C . VAL A 1 84 ? -8.727 -1.086 13.604 1.00 90.19 84 VAL A C 1
ATOM 691 O O . VAL A 1 84 ? -8.310 0.064 13.602 1.00 90.19 84 VAL A O 1
ATOM 694 N N . GLU A 1 85 ? -7.913 -2.134 13.671 1.00 94.25 85 GLU A N 1
ATOM 695 C CA . GLU A 1 85 ? -6.453 -2.041 13.695 1.00 94.25 85 GLU A CA 1
ATOM 696 C C . GLU A 1 85 ? -5.871 -2.785 12.494 1.00 94.25 85 GLU A C 1
ATOM 698 O O . GLU A 1 85 ? -6.265 -3.923 12.210 1.00 94.25 85 GLU A O 1
ATOM 703 N N . ILE A 1 86 ? -4.922 -2.166 11.785 1.00 95.81 86 ILE A N 1
ATOM 704 C CA . ILE A 1 86 ? -4.186 -2.846 10.716 1.00 95.81 86 ILE A CA 1
ATOM 705 C C . ILE A 1 86 ? -3.217 -3.853 11.340 1.00 95.81 86 ILE A C 1
ATOM 707 O O . ILE A 1 86 ? -2.282 -3.489 12.044 1.00 95.81 86 ILE A O 1
ATOM 711 N N . ILE A 1 87 ? -3.386 -5.129 10.998 1.00 95.62 87 ILE A N 1
ATOM 712 C CA . ILE A 1 87 ? -2.531 -6.227 11.480 1.00 95.62 87 ILE A CA 1
ATOM 713 C C . ILE A 1 87 ? -1.502 -6.697 10.443 1.00 95.62 87 ILE A C 1
ATOM 715 O O . ILE A 1 87 ? -0.649 -7.525 10.743 1.00 95.62 87 ILE A O 1
ATOM 719 N N . GLY A 1 88 ? -1.583 -6.189 9.213 1.00 95.75 88 GLY A N 1
ATOM 720 C CA . GLY A 1 88 ? -0.654 -6.532 8.141 1.00 95.75 88 GLY A CA 1
ATOM 721 C C . GLY A 1 88 ? -1.209 -6.235 6.755 1.00 95.75 88 GLY A C 1
ATOM 722 O O . GLY A 1 88 ? -2.161 -5.463 6.576 1.00 95.75 88 GLY A O 1
ATOM 723 N N . ASN A 1 89 ? -0.606 -6.845 5.740 1.00 96.19 89 ASN A N 1
ATOM 724 C CA . ASN A 1 89 ? -1.118 -6.823 4.373 1.00 96.19 89 ASN A CA 1
ATOM 725 C C . ASN A 1 89 ? -0.833 -8.134 3.643 1.00 96.19 89 ASN A C 1
ATOM 727 O O . ASN A 1 89 ? 0.080 -8.864 3.998 1.00 96.19 89 ASN A O 1
ATOM 731 N N . ILE A 1 90 ? -1.591 -8.407 2.587 1.00 95.81 90 ILE A N 1
ATOM 732 C CA . ILE A 1 90 ? -1.501 -9.669 1.834 1.00 95.81 90 ILE A CA 1
ATOM 733 C C . ILE A 1 90 ? -0.154 -9.928 1.155 1.00 95.81 90 ILE A C 1
ATOM 735 O O . ILE A 1 90 ? 0.104 -11.057 0.750 1.00 95.81 90 ILE A O 1
ATOM 739 N N . TYR A 1 91 ? 0.686 -8.904 1.002 1.00 95.12 91 TYR A N 1
ATOM 740 C CA . TYR A 1 91 ? 1.967 -9.018 0.309 1.00 95.12 91 TYR A CA 1
ATOM 741 C C . TYR A 1 91 ? 3.122 -9.304 1.276 1.00 95.12 91 TYR A C 1
ATOM 743 O O . TYR A 1 91 ? 4.051 -10.020 0.917 1.00 95.12 91 TYR A O 1
ATOM 751 N N . GLU A 1 92 ? 3.075 -8.756 2.493 1.00 95.56 92 GLU A N 1
ATOM 752 C CA . GLU A 1 92 ? 4.103 -8.953 3.529 1.00 95.56 92 GLU A CA 1
ATOM 753 C C . GLU A 1 92 ? 3.715 -10.000 4.576 1.00 95.56 92 GLU A C 1
ATOM 755 O O . GLU A 1 92 ? 4.593 -10.549 5.234 1.00 95.56 92 GLU A O 1
ATOM 760 N N . ASN A 1 93 ? 2.419 -10.287 4.703 1.00 95.75 93 ASN A N 1
ATOM 761 C CA . ASN A 1 93 ? 1.846 -11.206 5.680 1.00 95.75 93 ASN A CA 1
ATOM 762 C C . ASN A 1 93 ? 0.904 -12.211 4.996 1.00 95.75 93 ASN A C 1
ATOM 764 O O . ASN A 1 93 ? -0.308 -12.196 5.248 1.00 95.75 93 ASN A O 1
ATOM 768 N N . PRO A 1 94 ? 1.411 -13.064 4.085 1.00 91.75 94 PRO A N 1
ATOM 769 C CA . PRO A 1 94 ? 0.581 -14.044 3.386 1.00 91.75 94 PRO A CA 1
ATOM 770 C C . PRO A 1 94 ? -0.117 -15.025 4.342 1.00 91.75 94 PRO A C 1
ATOM 772 O O . PRO A 1 94 ? -1.177 -15.545 4.012 1.00 91.75 94 PRO A O 1
ATOM 775 N N . GLU A 1 95 ? 0.414 -15.237 5.547 1.00 92.56 95 GLU A N 1
ATOM 776 C CA . GLU A 1 95 ? -0.209 -16.027 6.614 1.00 92.56 95 GLU A CA 1
ATOM 777 C C . GLU A 1 95 ? -1.541 -15.453 7.126 1.00 92.56 95 GLU A C 1
ATOM 779 O O . GLU A 1 95 ? -2.333 -16.182 7.717 1.00 92.56 95 GLU A O 1
ATOM 784 N N . LEU A 1 96 ? -1.810 -14.163 6.888 1.00 88.06 96 LEU A N 1
ATOM 785 C CA . LEU A 1 96 ? -3.081 -13.508 7.221 1.00 88.06 96 LEU A CA 1
ATOM 786 C C . LEU A 1 96 ? -4.143 -13.680 6.119 1.00 88.06 96 LEU A C 1
ATOM 788 O O . LEU A 1 96 ? -5.223 -13.082 6.180 1.00 88.06 96 LEU A O 1
ATOM 792 N N . VAL A 1 97 ? -3.837 -14.450 5.075 1.00 79.50 97 VAL A N 1
ATOM 793 C CA . VAL A 1 97 ? -4.802 -14.898 4.072 1.00 79.50 97 VAL A CA 1
ATOM 794 C C . VAL A 1 97 ? -5.335 -16.253 4.531 1.00 79.50 97 VAL A C 1
ATOM 796 O O . VAL A 1 97 ? -4.760 -17.292 4.228 1.00 79.50 97 VAL A O 1
ATOM 799 N N . THR A 1 98 ? -6.409 -16.237 5.313 1.00 66.88 98 THR A N 1
ATOM 800 C CA . THR A 1 98 ? -7.165 -17.447 5.658 1.00 66.88 98 THR A CA 1
ATOM 801 C C . THR A 1 98 ? -8.338 -17.608 4.695 1.00 66.88 98 THR A C 1
ATOM 803 O O . THR A 1 98 ? -8.957 -16.602 4.339 1.00 66.88 98 THR A O 1
ATOM 806 N N . ASP A 1 99 ? -8.605 -18.850 4.282 1.00 59.56 99 ASP A N 1
ATOM 807 C CA . ASP A 1 99 ? -9.730 -19.241 3.415 1.00 59.56 99 ASP A CA 1
ATOM 808 C C . ASP A 1 99 ? -11.113 -18.917 4.011 1.00 59.56 99 ASP A C 1
ATOM 810 O O . ASP A 1 99 ? -11.253 -18.956 5.259 1.00 59.56 99 ASP A O 1
#

Secondary structure (DSSP, 8-state):
------EEEEBTTT-SEEEE-EEE-TTS-EEETTTTEEB-GGG-EEEEEEE-TTSPEEETTEEEEEE-S-TT-TTS--GGG-EEEEEEETTT-GGG---

Foldseek 3Di:
DDADWKKWFQQPPPRDIDMADWDQDPVRFIAHDDVRRTGDPVRIWTFPSDAFPVRHTDTPQWDKDWDDPDPVCVVDPCPVRTTIDGPGGCVVCVVSDDD

InterPro domains:
  IPR019096 YopX protein [PF09643] (6-65)
  IPR023385 YopX-like, C-terminal [G3DSA:2.30.30.290] (46-80)

Organism: NCBI:txid2682810

Nearest PDB structures (foldseek):
  2x5c-assembly2_B  TM=3.689E-01  e=1.766E+00  Pyrobaculum spherical virus
  8b6l-assembly1_P  TM=3.827E-01  e=9.272E+00  Homo sapiens

pLDDT: mean 85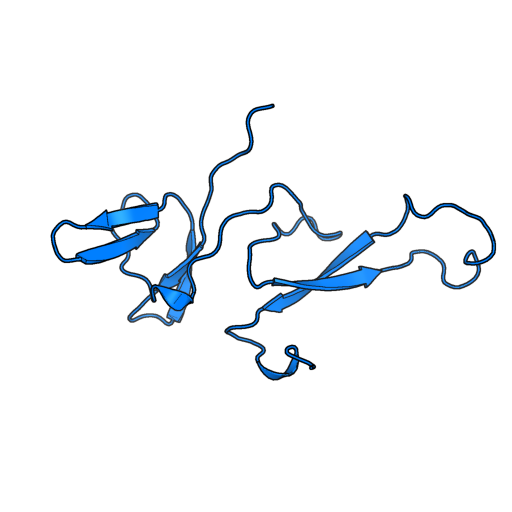.12, std 13.22, range [53.84, 97.0]